Protein AF-A0A6M0ASM3-F1 (afdb_monomer)

pLDDT: mean 95.31, std 5.93, range [56.5, 98.31]

Structure (mmCIF, N/CA/C/O backbone):
data_AF-A0A6M0ASM3-F1
#
_entry.id   AF-A0A6M0ASM3-F1
#
loop_
_atom_site.group_PDB
_atom_site.id
_atom_site.type_symbol
_atom_site.label_atom_id
_atom_site.label_alt_id
_atom_site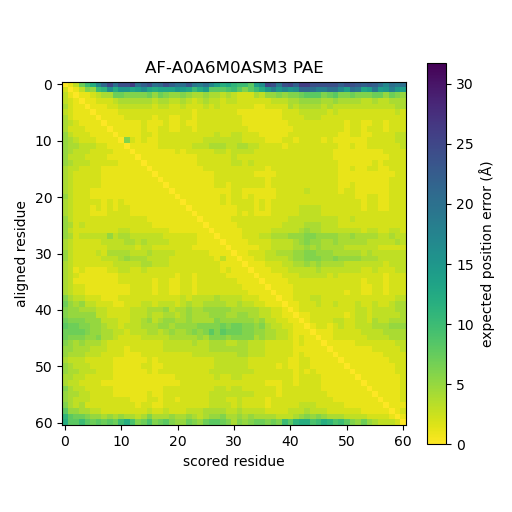.label_comp_id
_atom_site.label_asym_id
_atom_site.label_entity_id
_atom_site.label_seq_id
_atom_site.pdbx_PDB_ins_code
_atom_site.Cartn_x
_atom_site.Cartn_y
_atom_site.Cartn_z
_atom_site.occupancy
_atom_site.B_iso_or_equiv
_atom_site.auth_seq_id
_atom_site.auth_comp_id
_atom_site.auth_asym_id
_atom_site.auth_atom_id
_atom_site.pdbx_PDB_model_num
ATOM 1 N N . MET A 1 1 ? -18.942 -8.829 17.969 1.00 56.50 1 MET A N 1
ATOM 2 C CA . MET A 1 1 ? -18.987 -8.653 16.501 1.00 56.50 1 MET A CA 1
ATOM 3 C C . MET A 1 1 ? -17.575 -8.340 16.048 1.00 56.50 1 MET A C 1
ATOM 5 O O . MET A 1 1 ? -16.952 -7.508 16.693 1.00 56.50 1 MET A O 1
ATOM 9 N N . SER A 1 2 ? -17.059 -9.020 15.025 1.00 82.19 2 SER A N 1
ATOM 10 C CA . SER A 1 2 ? -15.814 -8.617 14.363 1.00 82.19 2 SER A CA 1
ATOM 11 C C . SER A 1 2 ? -16.118 -7.458 13.414 1.00 82.19 2 SER A C 1
ATOM 13 O O . SER A 1 2 ? -17.157 -7.472 12.748 1.00 82.19 2 SER A O 1
ATOM 15 N N . LEU A 1 3 ? -15.251 -6.446 13.372 1.00 92.19 3 LEU A N 1
ATOM 16 C CA . LEU A 1 3 ? -15.347 -5.410 12.346 1.00 92.19 3 LEU A CA 1
ATOM 17 C C . LEU A 1 3 ? -15.075 -6.028 10.971 1.00 92.19 3 LEU A C 1
ATOM 19 O O . LEU A 1 3 ? -14.413 -7.061 10.864 1.00 92.19 3 LEU A O 1
ATOM 23 N N . ALA A 1 4 ? -15.625 -5.422 9.920 1.00 93.75 4 ALA A N 1
ATOM 24 C CA . ALA A 1 4 ? -15.343 -5.870 8.564 1.00 93.75 4 ALA A CA 1
ATOM 25 C C . ALA A 1 4 ? -13.855 -5.630 8.239 1.00 93.75 4 ALA A C 1
ATOM 27 O O . ALA A 1 4 ? -13.348 -4.545 8.543 1.00 93.75 4 ALA A O 1
ATOM 28 N N . PRO A 1 5 ? -13.159 -6.599 7.620 1.00 95.69 5 PRO A N 1
ATOM 29 C CA . PRO A 1 5 ? -11.769 -6.416 7.229 1.00 95.69 5 PRO A CA 1
ATOM 30 C C . PRO A 1 5 ? -11.646 -5.385 6.102 1.00 95.69 5 PRO A C 1
ATOM 32 O O . PRO A 1 5 ? -12.565 -5.186 5.302 1.00 95.69 5 PRO A O 1
ATOM 35 N N . ILE A 1 6 ? -10.476 -4.761 6.012 1.00 97.19 6 ILE A N 1
ATOM 36 C CA . ILE A 1 6 ? -10.128 -3.773 4.992 1.00 97.19 6 ILE A CA 1
ATOM 37 C C . ILE A 1 6 ? -9.154 -4.423 4.010 1.00 97.19 6 ILE A C 1
ATOM 39 O O . ILE A 1 6 ? -8.125 -4.958 4.412 1.00 97.19 6 ILE A O 1
ATOM 43 N N . ALA A 1 7 ? -9.451 -4.344 2.714 1.00 97.94 7 ALA A N 1
ATOM 44 C CA . ALA A 1 7 ? -8.532 -4.735 1.650 1.00 97.94 7 ALA A CA 1
ATOM 45 C C . ALA A 1 7 ? -7.996 -3.481 0.946 1.00 97.94 7 ALA A C 1
ATOM 47 O O . ALA A 1 7 ? -8.765 -2.726 0.348 1.00 97.94 7 ALA A O 1
ATOM 48 N N . LEU A 1 8 ? -6.683 -3.257 1.011 1.00 98.00 8 LEU A N 1
ATOM 49 C CA . LEU A 1 8 ? -5.997 -2.143 0.361 1.00 98.00 8 LEU A CA 1
ATOM 50 C C . LEU A 1 8 ? -5.148 -2.656 -0.804 1.00 98.00 8 LEU A C 1
ATOM 52 O O . LEU A 1 8 ? -4.206 -3.419 -0.608 1.00 98.00 8 LEU A O 1
ATOM 56 N N . PHE A 1 9 ? -5.451 -2.194 -2.013 1.00 97.94 9 PHE A N 1
ATOM 57 C CA . PHE A 1 9 ? -4.690 -2.520 -3.218 1.00 97.94 9 PHE A CA 1
ATOM 58 C C . PHE A 1 9 ? -3.727 -1.385 -3.550 1.00 97.94 9 PHE A C 1
ATOM 60 O O . PHE A 1 9 ? -4.118 -0.216 -3.610 1.00 97.94 9 PHE 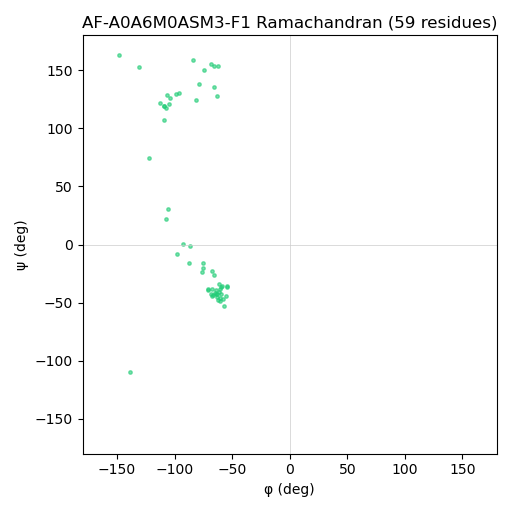A O 1
ATOM 67 N N . THR A 1 10 ? -2.462 -1.727 -3.763 1.00 97.31 10 THR A N 1
ATOM 68 C CA . THR A 1 10 ? -1.378 -0.768 -3.986 1.00 97.31 10 THR A CA 1
ATOM 69 C C . THR A 1 10 ? -0.554 -1.160 -5.209 1.00 97.31 10 THR A C 1
ATOM 71 O O . THR A 1 10 ? -0.483 -2.328 -5.585 1.00 97.31 10 THR A O 1
ATOM 74 N N . TYR A 1 11 ? 0.057 -0.160 -5.852 1.00 97.62 11 TYR A N 1
ATOM 75 C CA . TYR A 1 11 ? 0.888 -0.365 -7.042 1.00 97.62 11 TYR A CA 1
ATOM 76 C C . TYR A 1 11 ? 2.161 0.492 -7.008 1.00 97.62 11 TYR A C 1
ATOM 78 O O . TYR A 1 11 ? 3.034 0.252 -6.189 1.00 97.62 11 TYR A O 1
ATOM 86 N N . LYS A 1 12 ? 2.277 1.517 -7.863 1.00 96.88 12 LYS A N 1
ATOM 87 C CA . LYS A 1 12 ? 3.494 2.330 -8.045 1.00 96.88 12 LYS A CA 1
ATOM 88 C C . LYS A 1 12 ? 3.426 3.731 -7.431 1.00 96.88 12 LYS A C 1
ATOM 90 O O . LYS A 1 12 ? 3.983 4.687 -7.964 1.00 96.88 12 LYS A O 1
ATOM 95 N N . ARG A 1 13 ? 2.669 3.892 -6.342 1.00 97.69 13 ARG A N 1
ATOM 96 C CA . ARG A 1 13 ? 2.440 5.194 -5.683 1.00 97.69 13 ARG A CA 1
ATOM 97 C C . ARG A 1 13 ? 2.874 5.153 -4.209 1.00 97.69 13 ARG A C 1
ATOM 99 O O . ARG A 1 13 ? 1.997 5.126 -3.341 1.00 97.69 13 ARG A O 1
ATOM 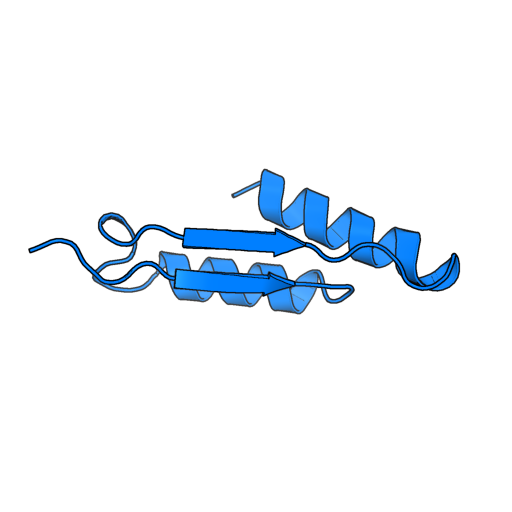106 N N . PRO A 1 14 ? 4.186 5.160 -3.905 1.00 97.12 14 PRO A N 1
ATOM 107 C CA . PRO A 1 14 ? 4.694 5.042 -2.531 1.00 97.12 14 PRO A CA 1
ATOM 108 C C . PRO A 1 14 ? 4.160 6.137 -1.604 1.00 97.12 14 PRO A C 1
ATOM 110 O O . PRO A 1 14 ? 3.605 5.822 -0.554 1.00 97.12 14 PRO A O 1
ATOM 113 N N . ASP A 1 15 ? 4.190 7.401 -2.030 1.00 97.94 15 ASP A N 1
ATOM 114 C CA . ASP A 1 15 ? 3.724 8.518 -1.194 1.00 97.94 15 ASP A CA 1
ATOM 115 C C . ASP A 1 15 ? 2.227 8.451 -0.877 1.00 97.94 15 ASP A C 1
ATOM 117 O O . ASP A 1 15 ? 1.802 8.761 0.233 1.00 97.94 15 ASP A O 1
ATOM 121 N N . HIS A 1 16 ? 1.410 8.039 -1.850 1.00 98.12 16 HIS A N 1
ATOM 122 C CA . HIS A 1 16 ? -0.032 7.895 -1.640 1.00 98.12 16 HIS A CA 1
ATOM 123 C C . HIS A 1 16 ? -0.326 6.700 -0.734 1.00 98.12 16 HIS A C 1
ATOM 125 O O . HIS A 1 16 ? -1.195 6.790 0.131 1.00 98.12 16 HIS A O 1
ATOM 131 N N . THR A 1 17 ? 0.422 5.605 -0.905 1.00 98.00 17 THR A N 1
ATOM 132 C CA . THR A 1 17 ? 0.318 4.413 -0.057 1.00 98.00 17 THR A CA 1
ATOM 133 C C . THR A 1 17 ? 0.639 4.770 1.390 1.00 98.00 17 THR A C 1
ATOM 135 O O . THR A 1 17 ? -0.173 4.501 2.269 1.00 98.00 17 THR A O 1
ATOM 138 N N . LYS A 1 18 ? 1.747 5.482 1.632 1.00 97.94 18 LYS A N 1
ATOM 139 C CA . LYS A 1 18 ? 2.132 5.949 2.968 1.00 97.94 18 LYS A CA 1
ATOM 140 C C . LYS A 1 18 ? 1.045 6.815 3.610 1.00 97.94 18 LYS A C 1
ATOM 142 O O . LYS A 1 18 ? 0.582 6.495 4.697 1.00 97.94 18 LYS A O 1
ATOM 147 N N . LYS A 1 19 ? 0.580 7.854 2.907 1.00 98.31 19 LYS A N 1
ATOM 148 C CA . LYS A 1 19 ? -0.488 8.742 3.404 1.00 98.31 19 LYS A CA 1
ATOM 149 C C . LYS A 1 19 ? -1.786 7.989 3.700 1.00 98.31 19 LYS A C 1
ATOM 151 O O . LYS A 1 19 ? -2.484 8.321 4.650 1.00 98.31 19 LYS A O 1
ATOM 156 N N . THR A 1 20 ? -2.114 6.977 2.897 1.00 97.94 20 THR A N 1
ATOM 157 C CA . THR A 1 20 ? -3.303 6.141 3.118 1.00 97.94 20 THR A CA 1
ATOM 158 C C . THR A 1 20 ? -3.158 5.309 4.387 1.00 97.94 20 THR A C 1
ATOM 160 O O . THR A 1 20 ? -4.086 5.266 5.186 1.00 97.94 20 THR A O 1
ATOM 163 N N . LEU A 1 21 ? -1.993 4.695 4.605 1.00 97.31 21 LEU A N 1
ATOM 164 C CA . LEU A 1 21 ? -1.710 3.904 5.806 1.00 97.31 21 LEU A CA 1
ATOM 165 C C . LEU A 1 21 ? -1.720 4.776 7.069 1.00 97.31 21 LEU A C 1
ATOM 167 O O . LEU A 1 21 ? -2.348 4.403 8.056 1.00 97.31 21 LEU A O 1
ATOM 171 N N . GLU A 1 22 ? -1.127 5.971 7.007 1.00 97.38 22 GLU A N 1
ATOM 172 C CA . GLU A 1 22 ? -1.176 6.963 8.090 1.00 97.38 22 GLU A CA 1
ATOM 173 C C . GLU A 1 22 ? -2.609 7.426 8.392 1.00 97.38 22 GLU A C 1
ATOM 175 O O . GLU A 1 22 ? -2.987 7.590 9.548 1.00 97.38 22 GLU A O 1
ATOM 180 N N . ALA A 1 23 ? -3.440 7.638 7.371 1.00 97.69 23 ALA A N 1
ATOM 181 C CA . ALA A 1 23 ? -4.836 8.005 7.587 1.00 97.69 23 ALA A CA 1
ATOM 182 C C . ALA A 1 23 ? -5.641 6.844 8.196 1.00 97.69 23 ALA A C 1
ATOM 184 O O . ALA A 1 23 ? -6.425 7.058 9.119 1.00 97.69 23 ALA A O 1
ATOM 185 N N . LEU A 1 24 ? -5.428 5.615 7.711 1.00 96.75 24 LEU A N 1
ATOM 186 C CA . LEU A 1 24 ? -6.099 4.422 8.226 1.00 96.75 24 LEU A CA 1
ATOM 187 C C . LEU A 1 24 ? -5.743 4.154 9.691 1.00 96.75 24 LEU A C 1
ATOM 189 O O . LEU A 1 24 ? -6.644 3.857 10.474 1.00 96.75 24 LEU A O 1
ATOM 193 N N . SER A 1 25 ? -4.471 4.301 10.073 1.00 95.62 25 SER A N 1
ATOM 194 C CA . SER A 1 25 ? -4.007 4.054 11.444 1.00 95.62 25 SER A CA 1
ATOM 195 C C . SER A 1 25 ? -4.539 5.066 12.465 1.00 95.62 25 SER A C 1
ATOM 197 O O . SER A 1 25 ? -4.647 4.744 13.647 1.00 95.62 25 SER A O 1
ATOM 199 N N . ASN A 1 26 ? -4.930 6.262 12.014 1.00 97.31 26 ASN A N 1
ATOM 200 C CA . ASN A 1 26 ? -5.503 7.313 12.857 1.00 97.31 26 ASN A CA 1
ATOM 201 C C . ASN A 1 26 ? -7.031 7.202 13.047 1.00 97.31 26 ASN A C 1
ATOM 203 O O . ASN A 1 26 ? -7.620 8.018 13.758 1.00 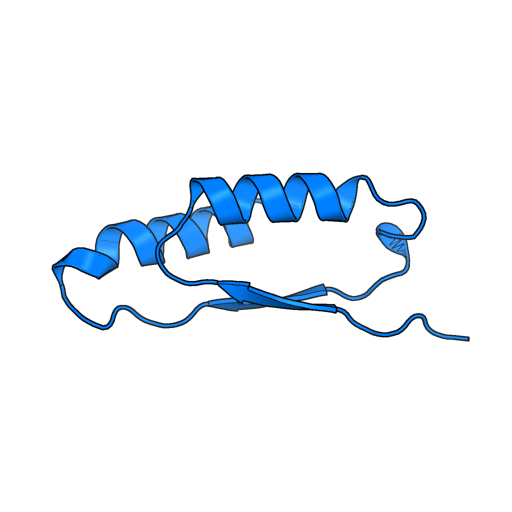97.31 26 ASN A O 1
ATOM 207 N N . ASN A 1 27 ? -7.694 6.215 12.435 1.00 96.50 27 ASN A N 1
ATOM 208 C CA . ASN A 1 27 ? -9.135 6.017 12.602 1.00 96.50 27 ASN A CA 1
ATOM 209 C C . ASN A 1 27 ? -9.486 5.414 13.974 1.00 96.50 27 ASN A C 1
ATOM 211 O O . ASN A 1 27 ? -8.737 4.620 14.537 1.00 96.50 27 ASN A O 1
ATOM 215 N N . HIS A 1 28 ? -10.681 5.736 14.482 1.00 96.56 28 HIS A N 1
ATOM 216 C CA . HIS A 1 28 ? -11.143 5.334 15.820 1.00 96.56 28 HIS A CA 1
ATOM 217 C C . HIS A 1 28 ? -11.081 3.817 16.080 1.00 96.56 28 HIS A C 1
ATOM 219 O O . HIS A 1 28 ? -10.746 3.417 17.188 1.00 96.56 28 HIS A O 1
ATOM 225 N N . TYR A 1 29 ? -11.352 2.997 15.059 1.00 95.31 29 TYR A N 1
ATOM 226 C CA . TYR A 1 29 ? -11.350 1.532 15.141 1.00 95.31 29 TYR A CA 1
ATOM 227 C C . TYR A 1 29 ? -10.159 0.869 14.434 1.00 95.31 29 TYR A C 1
ATOM 229 O O . TYR A 1 29 ? -10.241 -0.281 13.995 1.00 95.31 29 TYR A O 1
ATOM 237 N N . ALA A 1 30 ? -9.063 1.606 14.238 1.00 94.94 30 ALA A N 1
ATOM 238 C CA . ALA A 1 30 ? -7.914 1.101 13.491 1.00 94.94 30 ALA A CA 1
ATOM 239 C C . ALA A 1 30 ? -7.281 -0.139 14.143 1.00 94.94 30 ALA A C 1
ATOM 241 O O . ALA A 1 30 ? -6.813 -1.024 13.435 1.00 94.94 30 ALA A O 1
ATOM 242 N N . LYS A 1 31 ? -7.288 -0.228 15.480 1.00 93.75 31 LYS A N 1
ATOM 243 C CA . LYS A 1 31 ? -6.675 -1.343 16.224 1.00 93.75 31 LYS A CA 1
ATOM 244 C C . LYS A 1 31 ? -7.516 -2.619 16.186 1.00 93.75 31 LYS A C 1
ATOM 246 O O . LYS A 1 31 ? -6.988 -3.706 16.388 1.00 93.75 31 LYS A O 1
ATOM 251 N N . GLU A 1 32 ? -8.813 -2.476 15.959 1.00 95.00 32 GLU A N 1
ATOM 252 C CA . GLU A 1 32 ? -9.800 -3.553 15.927 1.00 95.00 32 GLU A CA 1
ATOM 253 C C . GLU A 1 32 ? -10.113 -4.021 14.499 1.00 95.00 32 GLU A C 1
ATOM 255 O O . GLU A 1 32 ? -10.829 -5.007 14.317 1.00 95.00 32 GLU A O 1
ATOM 260 N N . SER A 1 33 ? -9.607 -3.308 13.490 1.00 94.62 33 SER A N 1
ATOM 261 C CA . SER A 1 33 ? -9.804 -3.624 12.077 1.00 94.62 33 SER A CA 1
ATOM 262 C C . SER A 1 33 ? -8.623 -4.427 11.537 1.00 94.62 33 SER A C 1
ATOM 264 O O . SER A 1 33 ? -7.471 -4.025 11.676 1.00 94.62 33 SER A O 1
ATOM 266 N N . GLU A 1 34 ? -8.901 -5.534 10.855 1.00 95.38 34 GLU A N 1
ATOM 267 C CA . GLU A 1 34 ? -7.877 -6.280 10.120 1.00 95.38 34 GLU A CA 1
ATOM 268 C C . GLU A 1 34 ? -7.632 -5.625 8.756 1.00 95.38 34 GLU A C 1
ATOM 270 O O . GLU A 1 34 ? -8.567 -5.444 7.972 1.00 95.38 34 GLU A O 1
ATOM 275 N N . LEU A 1 35 ? -6.378 -5.270 8.463 1.00 96.38 35 LEU A N 1
ATOM 276 C CA . LEU A 1 35 ? -5.969 -4.673 7.193 1.00 96.38 35 LEU A CA 1
ATOM 277 C C . LEU A 1 35 ? -5.136 -5.668 6.377 1.00 96.38 35 LEU A C 1
ATOM 279 O O . LEU A 1 35 ? -4.041 -6.056 6.779 1.00 96.38 35 LEU A O 1
ATOM 283 N N . PHE A 1 36 ? -5.627 -6.018 5.192 1.00 97.38 36 PHE A N 1
ATOM 284 C CA . PHE A 1 36 ? -4.914 -6.811 4.195 1.00 97.38 36 PHE A CA 1
ATOM 285 C C . PHE A 1 36 ? -4.423 -5.899 3.077 1.00 97.38 36 PHE A C 1
ATOM 287 O O . PHE A 1 36 ? -5.213 -5.173 2.472 1.00 97.38 36 PHE A O 1
ATOM 294 N N . ILE A 1 37 ? -3.125 -5.940 2.786 1.00 97.69 37 ILE A N 1
ATOM 295 C CA . ILE A 1 37 ? -2.510 -5.099 1.758 1.00 97.69 37 ILE A CA 1
ATOM 296 C C . ILE A 1 37 ? -2.035 -5.986 0.612 1.00 97.69 37 ILE A C 1
ATOM 298 O O . ILE A 1 37 ? -1.210 -6.878 0.800 1.00 97.69 37 ILE A O 1
ATOM 302 N N . PHE A 1 38 ? -2.545 -5.714 -0.584 1.00 97.50 38 PHE A N 1
ATOM 303 C CA . PHE A 1 38 ? -2.163 -6.383 -1.818 1.00 97.50 38 PHE A CA 1
ATOM 304 C C . PHE A 1 38 ? -1.273 -5.441 -2.628 1.00 97.50 38 PHE A C 1
ATOM 306 O O . PHE A 1 38 ? -1.673 -4.323 -2.962 1.00 97.50 38 PHE A O 1
ATOM 313 N N . CYS A 1 39 ? -0.050 -5.881 -2.914 1.00 95.25 39 CYS A N 1
ATOM 314 C CA . CYS A 1 39 ? 0.922 -5.127 -3.701 1.00 95.25 39 CYS A CA 1
ATOM 315 C C . CYS A 1 39 ? 1.099 -5.807 -5.058 1.00 95.25 39 CYS A C 1
ATOM 317 O O . CYS A 1 39 ? 1.735 -6.863 -5.131 1.00 95.25 39 CYS A O 1
ATOM 319 N N . ASP A 1 40 ? 0.571 -5.192 -6.114 1.00 94.94 40 ASP A N 1
ATOM 320 C CA . ASP A 1 40 ? 0.748 -5.686 -7.480 1.00 94.94 40 ASP A CA 1
ATOM 321 C C . ASP A 1 40 ? 2.230 -5.676 -7.884 1.00 94.94 40 ASP A C 1
ATOM 323 O O . ASP A 1 40 ? 3.036 -4.896 -7.364 1.00 94.94 40 ASP A O 1
ATOM 327 N N . ASP A 1 41 ? 2.599 -6.552 -8.819 1.00 95.44 41 ASP A N 1
ATOM 328 C CA . ASP A 1 41 ? 3.946 -6.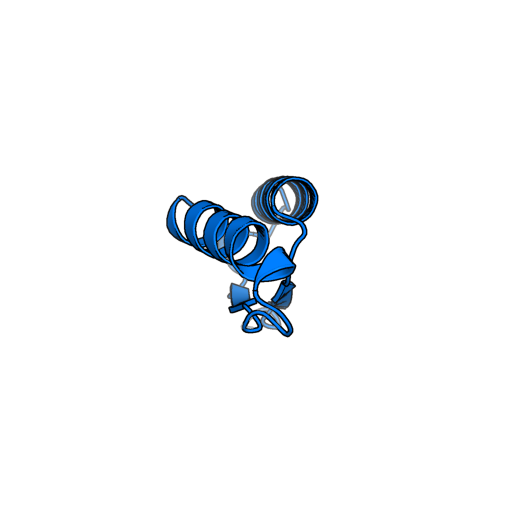560 -9.386 1.00 95.44 41 ASP A CA 1
ATOM 329 C C . ASP A 1 41 ? 4.100 -5.558 -10.532 1.00 95.44 41 ASP A C 1
ATOM 331 O O . ASP A 1 41 ? 3.119 -5.122 -11.140 1.00 95.44 41 ASP A O 1
ATOM 335 N N . ALA A 1 42 ? 5.344 -5.172 -10.812 1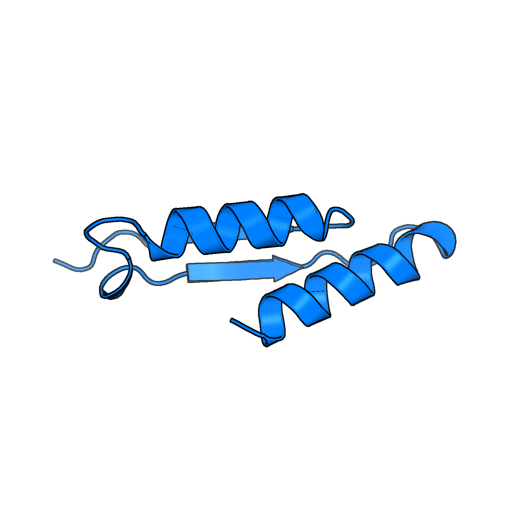.00 96.19 42 ALA A N 1
ATOM 336 C CA . ALA A 1 42 ? 5.649 -4.192 -11.845 1.00 96.19 42 ALA A CA 1
ATOM 337 C C . ALA A 1 42 ? 5.229 -4.696 -13.235 1.00 96.19 42 ALA A C 1
ATOM 339 O O . ALA A 1 42 ? 5.614 -5.781 -13.665 1.00 96.19 42 ALA A O 1
ATOM 340 N N . LYS A 1 43 ? 4.449 -3.888 -13.964 1.00 94.69 43 LYS A N 1
ATOM 341 C CA . LYS A 1 43 ? 4.050 -4.201 -15.350 1.00 94.69 43 LYS A CA 1
ATOM 342 C C . LYS A 1 43 ? 5.176 -3.975 -16.362 1.00 94.69 43 LYS A C 1
ATOM 344 O O . LYS A 1 43 ? 5.105 -4.492 -17.473 1.00 94.69 43 LYS A O 1
ATOM 349 N N . SER A 1 44 ? 6.174 -3.177 -15.999 1.00 96.06 44 SER A N 1
ATOM 350 C CA . SER A 1 44 ? 7.354 -2.866 -16.803 1.00 96.06 44 SER A CA 1
ATOM 351 C C . SER A 1 44 ? 8.556 -2.619 -15.896 1.00 96.06 44 SER A C 1
ATOM 353 O O . SER A 1 44 ? 8.392 -2.325 -14.711 1.00 96.06 44 SER A O 1
ATOM 355 N N . SER A 1 45 ? 9.758 -2.669 -16.473 1.00 95.56 45 SER A N 1
ATOM 356 C CA . SER A 1 45 ? 11.014 -2.349 -15.782 1.00 95.56 45 SER A CA 1
ATOM 357 C C . SER A 1 45 ? 11.001 -0.962 -15.131 1.00 95.56 45 SER A C 1
ATOM 359 O O . SER A 1 45 ? 11.515 -0.779 -14.032 1.00 95.56 45 SER A O 1
ATOM 361 N N . ASP A 1 46 ? 10.356 0.014 -15.776 1.00 95.81 46 ASP A N 1
ATOM 362 C CA . ASP A 1 46 ? 10.278 1.396 -15.282 1.00 95.81 46 ASP A CA 1
ATOM 363 C C . ASP A 1 46 ? 9.477 1.504 -13.974 1.00 95.81 46 ASP A C 1
ATOM 365 O O . ASP A 1 46 ? 9.702 2.405 -13.162 1.00 95.81 46 ASP A O 1
ATOM 369 N N . ASP A 1 47 ? 8.552 0.568 -13.749 1.00 97.12 47 ASP A N 1
ATOM 370 C CA . ASP A 1 47 ? 7.691 0.551 -12.571 1.00 97.12 47 ASP A CA 1
ATOM 371 C C . ASP A 1 47 ? 8.336 -0.183 -11.379 1.00 97.12 47 ASP A C 1
ATOM 373 O O . ASP A 1 47 ? 7.901 0.018 -10.241 1.00 97.12 47 ASP A O 1
ATOM 377 N N . GLU A 1 48 ? 9.393 -0.978 -11.598 1.00 96.75 48 GLU A N 1
ATOM 378 C CA . GLU A 1 48 ? 10.037 -1.814 -10.569 1.00 96.75 48 GLU A CA 1
ATOM 379 C C . GLU A 1 48 ? 10.485 -1.009 -9.352 1.00 96.75 48 GLU A C 1
ATOM 381 O O . GLU A 1 48 ? 10.243 -1.411 -8.212 1.00 96.75 48 GLU A O 1
ATOM 386 N N . THR A 1 49 ? 11.100 0.154 -9.585 1.00 97.75 49 THR A N 1
ATOM 387 C CA . THR A 1 49 ? 11.605 1.005 -8.500 1.00 97.75 49 THR A CA 1
ATOM 388 C C . THR A 1 49 ? 10.459 1.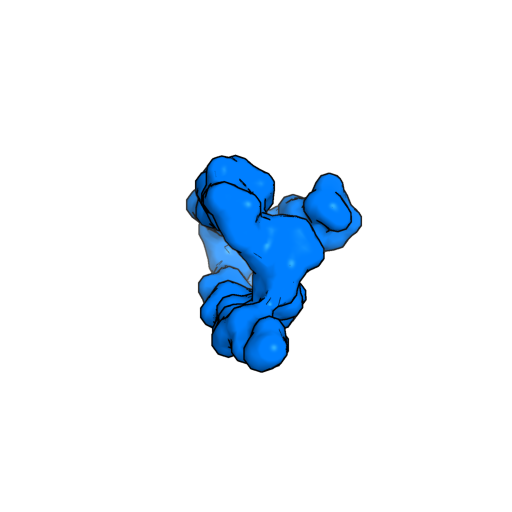483 -7.612 1.00 97.75 49 THR A C 1
ATOM 390 O O . THR A 1 49 ? 10.524 1.356 -6.391 1.00 97.75 49 THR A O 1
ATOM 393 N N . LEU A 1 50 ? 9.375 1.981 -8.213 1.00 97.81 50 LEU A N 1
ATOM 394 C CA . LEU A 1 50 ? 8.232 2.520 -7.474 1.00 97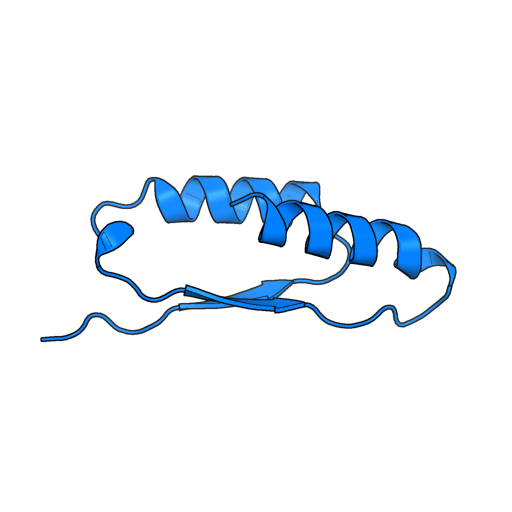.81 50 LEU A CA 1
ATOM 395 C C . LEU A 1 50 ? 7.423 1.427 -6.770 1.00 97.81 50 LEU A C 1
ATOM 397 O O . LEU A 1 50 ? 6.974 1.633 -5.641 1.00 97.81 50 LEU A O 1
ATOM 401 N N . VAL A 1 51 ? 7.252 0.267 -7.408 1.00 97.38 51 VAL A N 1
ATOM 402 C CA . VAL A 1 51 ? 6.598 -0.903 -6.800 1.00 97.38 51 VAL A CA 1
ATOM 403 C C . VAL A 1 51 ? 7.421 -1.425 -5.623 1.00 97.38 51 VAL A C 1
ATOM 405 O O . VAL A 1 51 ? 6.868 -1.718 -4.561 1.00 97.38 51 VAL A O 1
ATOM 408 N N . LYS A 1 52 ? 8.751 -1.480 -5.759 1.00 97.19 52 LYS A N 1
ATOM 409 C CA . LYS A 1 52 ? 9.645 -1.827 -4.649 1.00 97.19 52 LYS A CA 1
ATOM 410 C C . LYS A 1 52 ? 9.506 -0.833 -3.496 1.00 97.19 52 LYS A C 1
ATOM 412 O O . LYS A 1 52 ? 9.306 -1.266 -2.366 1.00 97.19 52 LYS A O 1
ATOM 417 N N . SER A 1 53 ? 9.501 0.472 -3.775 1.00 97.62 53 SER A N 1
ATOM 418 C CA . SER A 1 53 ? 9.283 1.492 -2.741 1.00 97.62 53 SER A CA 1
ATOM 419 C C . SER A 1 53 ? 7.935 1.341 -2.032 1.00 97.62 53 SER A C 1
ATOM 421 O O . SER A 1 53 ? 7.861 1.544 -0.825 1.00 97.62 53 SER A O 1
ATOM 423 N N . VAL A 1 54 ? 6.868 0.951 -2.740 1.00 97.94 54 VAL A N 1
ATOM 424 C CA . VAL A 1 54 ? 5.574 0.641 -2.108 1.00 97.94 54 VAL A CA 1
ATOM 425 C C . VAL A 1 54 ? 5.689 -0.550 -1.159 1.00 97.94 54 VAL A C 1
ATOM 427 O O . VAL A 1 54 ? 5.215 -0.467 -0.027 1.00 97.94 54 VAL A O 1
ATOM 430 N N . ARG A 1 55 ? 6.359 -1.632 -1.571 1.00 96.75 55 ARG A N 1
ATOM 431 C CA . ARG A 1 55 ? 6.596 -2.796 -0.699 1.00 96.75 55 ARG A CA 1
ATOM 432 C C . ARG A 1 55 ? 7.407 -2.424 0.544 1.00 96.75 55 ARG A C 1
ATOM 434 O O . ARG A 1 55 ? 7.103 -2.924 1.624 1.00 96.75 55 ARG A O 1
ATOM 441 N N . ASP A 1 56 ? 8.389 -1.539 0.404 1.00 97.12 56 ASP A N 1
ATOM 442 C CA . ASP A 1 56 ? 9.198 -1.056 1.527 1.00 97.12 56 ASP A CA 1
ATOM 443 C C . ASP A 1 56 ? 8.359 -0.210 2.503 1.00 97.12 56 ASP A C 1
ATOM 445 O O . ASP A 1 56 ? 8.424 -0.437 3.709 1.00 97.12 56 ASP A O 1
ATOM 449 N N . VAL A 1 57 ? 7.500 0.688 1.996 1.00 96.88 57 VAL A N 1
ATOM 450 C CA . VAL A 1 57 ? 6.549 1.476 2.813 1.00 96.88 57 VAL A CA 1
ATOM 451 C C . VAL A 1 57 ? 5.584 0.578 3.588 1.00 96.88 57 VAL A C 1
ATOM 453 O O . VAL A 1 57 ? 5.306 0.839 4.755 1.00 96.88 57 VAL A O 1
ATOM 456 N N . VAL A 1 58 ? 5.061 -0.470 2.946 1.00 95.62 58 VAL A N 1
ATOM 457 C CA . VAL A 1 58 ? 4.120 -1.412 3.572 1.00 95.62 58 VAL A CA 1
ATOM 458 C C . VAL A 1 58 ? 4.799 -2.231 4.671 1.00 95.62 58 VAL A C 1
ATOM 460 O O . VAL A 1 58 ? 4.194 -2.470 5.709 1.00 95.62 58 VAL A O 1
ATOM 463 N N . ARG A 1 59 ? 6.060 -2.637 4.475 1.00 94.50 59 ARG A N 1
ATOM 464 C CA . ARG A 1 59 ? 6.837 -3.408 5.464 1.00 94.50 59 ARG A CA 1
ATOM 465 C C . ARG A 1 59 ? 7.337 -2.582 6.647 1.00 94.50 59 ARG A C 1
ATOM 467 O O . ARG A 1 59 ? 7.788 -3.171 7.624 1.00 94.50 59 ARG A O 1
ATOM 474 N N . SER A 1 60 ? 7.322 -1.255 6.541 1.00 91.12 60 SER A N 1
ATOM 475 C CA . SER A 1 60 ? 7.7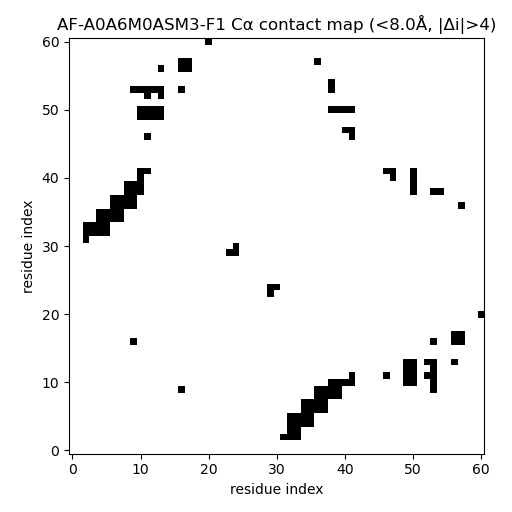48 -0.358 7.616 1.00 91.12 60 SER A CA 1
ATOM 476 C C . SER A 1 60 ? 6.605 0.094 8.532 1.00 91.12 60 SER A C 1
ATOM 478 O O . SER A 1 60 ? 6.857 0.943 9.387 1.00 91.12 60 SER A O 1
ATOM 480 N N . GLN A 1 61 ? 5.368 -0.359 8.293 1.00 79.31 61 GLN A N 1
ATOM 481 C CA . GLN A 1 61 ? 4.223 -0.098 9.174 1.00 79.31 61 GLN A CA 1
ATOM 482 C C . GLN A 1 61 ? 4.156 -1.097 10.326 1.00 79.31 61 GLN A C 1
ATOM 484 O O . GLN A 1 61 ? 4.561 -2.263 10.118 1.00 79.31 61 GLN A O 1
#

Foldseek 3Di:
DQDDAAEAEDEQALPVLLVVVVVLCPDPCSVRHHYHYHQDADPDPVSRVSSVSNVVSVVVD

Radius of gyration: 12.79 Å; Cα contacts (8 Å, |Δi|>4): 71; chains: 1; bounding box: 31×17×33 Å

Solvent-accessible surface area (backbone atoms only — not comparable to full-atom values): 3683 Å² total; per-residue (Å²): 133,82,61,76,69,43,80,46,82,45,49,67,47,37,70,61,52,48,53,49,52,57,54,49,64,70,40,97,58,37,91,69,37,53,77,46,77,46,74,55,78,56,92,46,81,86,37,40,63,36,22,50,46,26,54,52,55,63,70,72,106

Secondary structure (DSSP, 8-state):
-PPPPEEEEE-S-HHHHHHHHHHHHTSTTTTTS-EEEEEPPPSSHHHHHHHHHHHHHHHT-

Nearest PDB structures (foldseek):
  6g1d-assembly1_D  TM=4.719E-01  e=1.995E+00  Corynebacterium glutamicum
  3ppg-assembly1_A  TM=4.712E-01  e=2.446E+00  Candida albicans
  4n0p-assembly2_B  TM=3.427E-01  e=2.285E+00  Caulobacter vibrioides CB15
  8f69-assembly1_A  TM=4.019E-01  e=4.507E+00  Mus musculus

Sequence (61 aa):
MSLAPIALFTYKRPDHTKKTLEALSNNHYAKESELFIFCDDAKSSDDETLVKSVRDVVRSQ

Mean predicted aligned error: 2.81 Å